Protein AF-A0A3D2RLP8-F1 (afdb_monomer_lite)

Secondary structure (DSSP, 8-state):
---HHHHHHHHHHHHHHHTS-HHHHHHHHHHHHHHHHHHHHHH---HHHHHHHHHHHHHHHHHHHHGGG--S--------------TT--HHHHHHHHHHHHHHHHHHHHHHH-HHHHHHHHHHH--

Structure (mmCIF, N/CA/C/O backbone):
data_AF-A0A3D2RLP8-F1
#
_entry.id   AF-A0A3D2RLP8-F1
#
loop_
_atom_site.group_PDB
_atom_site.id
_atom_site.type_symbol
_atom_site.label_atom_id
_atom_site.label_alt_id
_atom_site.label_comp_id
_atom_site.label_asym_id
_atom_site.label_entity_id
_atom_site.label_seq_id
_atom_site.pdbx_PDB_ins_code
_atom_site.Cartn_x
_atom_site.Cartn_y
_atom_site.Cartn_z
_atom_site.occupancy
_atom_site.B_iso_or_equiv
_atom_site.auth_seq_id
_atom_site.auth_comp_id
_atom_site.auth_asym_id
_atom_site.auth_atom_id
_atom_site.pdbx_PDB_model_num
ATOM 1 N N . MET A 1 1 ? -8.292 -19.293 0.521 1.00 40.12 1 MET A N 1
ATOM 2 C CA . MET A 1 1 ? -8.691 -18.770 -0.799 1.00 40.12 1 MET A CA 1
ATOM 3 C C . MET A 1 1 ? -8.899 -17.273 -0.658 1.00 40.12 1 MET A C 1
ATOM 5 O O . MET A 1 1 ? -9.742 -16.909 0.159 1.00 40.12 1 MET A O 1
ATOM 9 N N . PRO A 1 2 ? -8.119 -16.421 -1.346 1.00 51.84 2 PRO A N 1
ATOM 10 C CA . PRO A 1 2 ? -8.442 -15.000 -1.415 1.00 51.84 2 PRO A CA 1
ATOM 11 C C . PRO A 1 2 ? -9.852 -14.849 -1.994 1.00 51.84 2 PRO A C 1
ATOM 13 O O . PRO A 1 2 ? -10.251 -15.625 -2.869 1.00 51.84 2 PRO A O 1
ATOM 16 N N . ARG A 1 3 ? -10.639 -13.906 -1.475 1.00 67.62 3 ARG A N 1
ATOM 17 C CA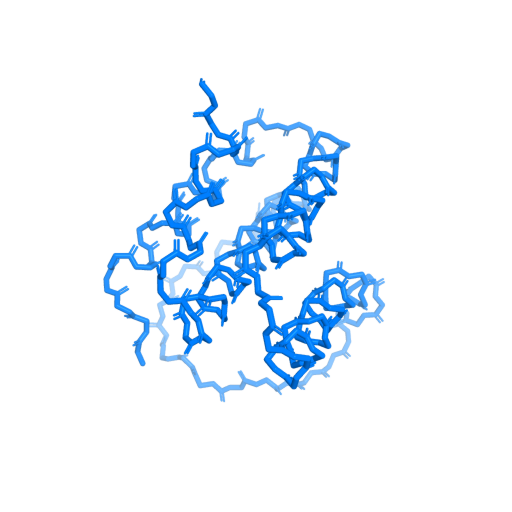 . ARG A 1 3 ? -11.955 -13.617 -2.064 1.00 67.62 3 ARG A CA 1
ATOM 18 C C . ARG A 1 3 ? -11.723 -13.083 -3.479 1.00 67.62 3 ARG A C 1
ATOM 20 O O . ARG A 1 3 ? -10.739 -12.389 -3.703 1.00 67.62 3 ARG A O 1
ATOM 27 N N . THR A 1 4 ? -12.614 -13.375 -4.426 1.00 69.25 4 THR A N 1
ATOM 28 C CA . THR A 1 4 ? -12.487 -12.935 -5.831 1.00 69.25 4 THR A CA 1
ATOM 29 C C . THR A 1 4 ? -12.178 -11.440 -5.955 1.00 69.25 4 THR A C 1
ATOM 31 O O . THR A 1 4 ? -11.361 -11.058 -6.783 1.00 69.25 4 THR A O 1
ATOM 34 N N . ASN A 1 5 ? -12.752 -10.622 -5.069 1.00 74.94 5 ASN A N 1
ATOM 35 C CA . ASN A 1 5 ? -12.500 -9.184 -5.008 1.00 74.94 5 ASN A CA 1
ATOM 36 C C . ASN A 1 5 ? -11.035 -8.862 -4.695 1.00 74.94 5 ASN A C 1
ATOM 38 O O . ASN A 1 5 ? -10.440 -8.077 -5.406 1.00 74.94 5 ASN A O 1
ATOM 42 N N . GLU A 1 6 ? -10.403 -9.557 -3.745 1.00 76.88 6 GLU A N 1
ATOM 43 C CA . GLU A 1 6 ? -9.002 -9.299 -3.377 1.00 76.88 6 GLU A CA 1
ATOM 44 C C . GLU A 1 6 ? -8.033 -9.622 -4.522 1.00 76.88 6 GLU A C 1
ATOM 46 O O . GLU A 1 6 ? -6.974 -9.014 -4.636 1.00 76.88 6 GLU A O 1
ATOM 51 N N . ARG A 1 7 ? -8.391 -10.590 -5.376 1.00 81.19 7 ARG A N 1
ATOM 52 C CA . ARG A 1 7 ? -7.605 -10.906 -6.574 1.00 81.19 7 ARG A CA 1
ATOM 53 C C . ARG A 1 7 ? -7.782 -9.838 -7.654 1.00 81.19 7 ARG A C 1
ATOM 55 O O . ARG A 1 7 ? -6.828 -9.542 -8.361 1.00 81.19 7 ARG A O 1
ATOM 62 N N . ILE A 1 8 ? -8.981 -9.270 -7.775 1.00 86.56 8 ILE A N 1
ATOM 63 C CA . ILE A 1 8 ? -9.248 -8.141 -8.674 1.00 86.56 8 ILE A CA 1
ATOM 64 C C . ILE A 1 8 ? -8.501 -6.897 -8.182 1.00 86.56 8 ILE A C 1
ATOM 66 O O . ILE A 1 8 ? -7.805 -6.277 -8.976 1.00 86.56 8 ILE A O 1
ATOM 70 N N . ASP A 1 9 ? -8.571 -6.589 -6.886 1.00 86.25 9 ASP A N 1
ATOM 71 C CA . ASP A 1 9 ? -7.887 -5.444 -6.275 1.00 86.25 9 ASP A CA 1
ATOM 72 C C . ASP A 1 9 ? -6.370 -5.523 -6.502 1.00 86.25 9 ASP A C 1
ATOM 74 O O . ASP A 1 9 ? -5.748 -4.538 -6.892 1.00 86.25 9 ASP A O 1
ATOM 78 N N . GLN A 1 10 ? -5.784 -6.718 -6.355 1.00 87.44 10 GLN A N 1
ATOM 79 C CA . GLN A 1 10 ? -4.368 -6.940 -6.649 1.00 87.44 10 GLN A CA 1
ATOM 80 C C . GLN A 1 10 ? -4.030 -6.685 -8.123 1.00 87.44 10 GLN A C 1
ATOM 82 O O . GLN A 1 10 ? -3.051 -6.001 -8.400 1.00 87.44 10 GLN A O 1
ATOM 87 N N . LEU A 1 11 ? -4.834 -7.194 -9.064 1.00 90.12 11 LEU A N 1
ATOM 88 C CA . LEU A 1 11 ? -4.606 -6.980 -10.499 1.00 90.12 11 LEU A CA 1
ATOM 89 C C . LEU A 1 11 ? -4.757 -5.506 -10.899 1.00 90.12 11 LEU A C 1
ATOM 91 O O . LEU A 1 11 ? -4.041 -5.029 -11.780 1.00 90.12 11 LEU A O 1
ATOM 95 N N . ILE A 1 12 ? -5.684 -4.782 -10.264 1.00 91.31 12 ILE A N 1
ATOM 96 C CA . ILE A 1 12 ? -5.869 -3.341 -10.471 1.00 91.31 12 ILE A CA 1
ATOM 97 C C . ILE A 1 12 ? -4.636 -2.580 -9.978 1.00 91.31 12 ILE A C 1
ATOM 99 O O . ILE A 1 12 ? -4.090 -1.764 -10.721 1.00 91.31 12 ILE A O 1
ATOM 103 N N . GLU A 1 13 ? -4.182 -2.860 -8.754 1.00 92.38 13 GLU A N 1
ATOM 104 C CA . GLU A 1 13 ? -2.996 -2.223 -8.174 1.00 92.38 13 GLU A CA 1
ATOM 105 C C . GLU A 1 13 ? -1.742 -2.543 -9.003 1.00 92.38 13 GLU A C 1
ATOM 107 O O . GLU A 1 13 ? -0.973 -1.643 -9.323 1.00 92.38 13 GLU A O 1
ATOM 112 N N . GLU A 1 14 ? -1.563 -3.791 -9.435 1.00 91.81 14 GLU A N 1
ATOM 113 C CA . GLU A 1 14 ? -0.460 -4.194 -10.312 1.00 91.81 14 GLU A CA 1
ATOM 114 C C . GLU A 1 14 ? -0.493 -3.439 -11.646 1.00 91.81 14 GLU A C 1
ATOM 116 O O . GLU A 1 14 ? 0.503 -2.837 -12.043 1.00 91.81 14 GLU A O 1
ATOM 121 N N . SER A 1 15 ? -1.656 -3.378 -12.302 1.00 92.19 15 SER A N 1
ATOM 122 C CA . SER A 1 15 ? -1.826 -2.644 -13.564 1.00 92.19 15 SER A CA 1
ATOM 123 C C . SER A 1 15 ? -1.498 -1.154 -13.418 1.00 92.19 15 SER A C 1
ATOM 125 O O . SER A 1 15 ? -0.913 -0.555 -14.322 1.00 92.19 15 SER A O 1
ATOM 127 N N . TYR A 1 16 ? -1.849 -0.553 -12.277 1.00 93.88 16 TYR A N 1
ATOM 128 C CA . TYR A 1 16 ? -1.464 0.816 -11.943 1.00 93.88 16 TYR A CA 1
ATOM 129 C C . TYR A 1 16 ? 0.059 0.945 -11.801 1.00 93.88 16 TYR A C 1
ATOM 131 O O . TYR A 1 16 ? 0.662 1.794 -12.456 1.00 93.88 16 TYR A O 1
ATOM 139 N N . LEU A 1 17 ? 0.701 0.077 -11.020 1.00 92.31 17 LEU A N 1
ATOM 140 C CA . LEU A 1 17 ? 2.149 0.115 -10.789 1.00 92.31 17 LEU A CA 1
ATOM 141 C C . LEU A 1 17 ? 2.964 -0.110 -12.067 1.00 92.31 17 LEU A C 1
ATOM 143 O O . LEU A 1 17 ? 3.998 0.525 -12.261 1.00 92.31 17 LEU A O 1
ATOM 147 N N . LEU A 1 18 ? 2.477 -0.945 -12.985 1.00 93.44 18 LEU A N 1
ATOM 148 C CA . LEU A 1 18 ? 3.113 -1.166 -14.287 1.00 93.44 18 LEU A CA 1
ATOM 149 C C . LEU A 1 18 ? 3.173 0.101 -15.154 1.00 93.44 18 LEU A C 1
ATOM 151 O O . LEU A 1 18 ? 4.044 0.206 -16.025 1.00 93.44 18 LEU A O 1
ATOM 155 N N . SER A 1 19 ? 2.308 1.086 -14.895 1.00 93.69 19 SER A N 1
ATOM 156 C CA . SER A 1 19 ? 2.331 2.384 -15.581 1.00 93.69 19 SER A CA 1
ATOM 157 C C . SER A 1 19 ? 3.408 3.353 -15.065 1.00 93.69 19 SER A C 1
ATOM 159 O O . SER A 1 19 ? 3.706 4.330 -15.748 1.00 93.69 19 SER A O 1
ATOM 161 N N . LEU A 1 20 ? 4.024 3.060 -13.914 1.00 92.31 20 LEU A N 1
ATOM 162 C CA . LEU A 1 20 ? 5.009 3.905 -13.221 1.00 92.31 20 LEU A CA 1
ATOM 163 C C . LEU A 1 20 ? 6.459 3.474 -13.501 1.00 92.31 20 LEU A C 1
ATOM 165 O O . LEU A 1 20 ? 6.682 2.358 -13.956 1.00 92.31 20 LEU A O 1
ATOM 169 N N . THR A 1 21 ? 7.472 4.298 -13.227 1.00 89.88 21 THR A N 1
ATOM 170 C CA . THR A 1 21 ? 8.882 3.846 -13.163 1.00 89.88 21 THR A CA 1
ATOM 171 C C . THR A 1 21 ? 9.175 3.103 -11.856 1.00 89.88 21 THR A C 1
ATOM 173 O O . THR A 1 21 ? 8.401 3.173 -10.908 1.00 89.88 21 THR A O 1
ATOM 176 N N . GLU A 1 22 ? 10.304 2.395 -11.751 1.00 84.94 22 GLU A N 1
ATOM 177 C CA . GLU A 1 22 ? 10.667 1.729 -10.490 1.00 84.94 22 GLU A CA 1
ATOM 178 C C . GLU A 1 22 ? 10.834 2.710 -9.321 1.00 84.94 22 GLU A C 1
ATOM 180 O O . GLU A 1 22 ? 10.442 2.408 -8.196 1.00 84.94 22 GLU A O 1
ATOM 185 N N . GLU A 1 23 ? 11.406 3.891 -9.563 1.00 85.25 23 GLU A N 1
ATOM 186 C CA . GLU A 1 23 ? 11.526 4.947 -8.553 1.00 85.25 23 GLU A CA 1
ATOM 187 C C . GLU A 1 23 ? 10.152 5.433 -8.093 1.00 85.25 23 GLU A C 1
ATOM 189 O O . GLU A 1 23 ? 9.939 5.643 -6.899 1.00 85.25 23 GLU A O 1
ATOM 194 N N . GLU A 1 24 ? 9.215 5.575 -9.028 1.00 89.44 24 GLU A N 1
ATOM 195 C CA . GLU A 1 24 ? 7.835 5.946 -8.730 1.00 89.44 24 GLU A CA 1
ATOM 196 C C . GLU A 1 24 ? 7.110 4.842 -7.954 1.00 89.44 24 GLU A C 1
ATOM 198 O O . GLU A 1 24 ? 6.429 5.157 -6.984 1.00 89.44 24 GLU A O 1
ATOM 203 N N . ILE A 1 25 ? 7.317 3.562 -8.291 1.00 86.94 25 ILE A N 1
ATOM 204 C CA . ILE A 1 25 ? 6.782 2.418 -7.532 1.00 86.94 25 ILE A CA 1
ATOM 205 C C . ILE A 1 25 ? 7.323 2.423 -6.093 1.00 86.94 25 ILE A C 1
ATOM 207 O O . ILE A 1 25 ? 6.559 2.215 -5.150 1.00 86.94 25 ILE A O 1
ATOM 211 N N . ARG A 1 26 ? 8.625 2.687 -5.895 1.00 85.31 26 ARG A N 1
ATOM 212 C CA . ARG A 1 26 ? 9.229 2.802 -4.552 1.00 85.31 26 ARG A CA 1
ATOM 213 C C . ARG A 1 26 ? 8.602 3.952 -3.762 1.00 85.31 26 ARG A C 1
ATOM 215 O O . ARG A 1 26 ? 8.146 3.743 -2.642 1.00 85.31 26 ARG A O 1
ATOM 222 N N . ALA A 1 27 ? 8.518 5.139 -4.365 1.00 86.44 27 ALA A N 1
ATOM 223 C CA . ALA A 1 27 ? 7.928 6.314 -3.726 1.00 86.44 27 ALA A CA 1
ATOM 224 C C . ALA A 1 27 ? 6.434 6.129 -3.412 1.00 86.44 27 ALA A C 1
ATOM 226 O O . ALA A 1 27 ? 5.933 6.639 -2.411 1.00 86.44 27 ALA A O 1
ATOM 227 N N . ASP A 1 28 ? 5.710 5.417 -4.270 1.00 89.94 28 ASP A N 1
ATOM 228 C CA . ASP A 1 28 ? 4.301 5.094 -4.083 1.00 89.94 28 ASP A CA 1
ATOM 229 C C . ASP A 1 28 ? 4.087 4.045 -2.978 1.00 89.94 28 ASP A C 1
ATOM 231 O O . ASP A 1 28 ? 3.170 4.187 -2.166 1.00 89.94 28 ASP A O 1
ATOM 235 N N . LEU A 1 29 ? 4.971 3.047 -2.859 1.00 86.69 29 LEU A N 1
ATOM 236 C CA . LEU A 1 29 ? 4.985 2.144 -1.707 1.00 86.69 29 LEU A CA 1
ATOM 237 C C . LEU A 1 29 ? 5.263 2.905 -0.404 1.00 86.69 29 LEU A C 1
ATOM 239 O O . LEU A 1 29 ? 4.517 2.732 0.558 1.00 86.69 29 LEU A O 1
ATOM 243 N N . ASP A 1 30 ? 6.279 3.769 -0.367 1.00 84.88 30 ASP A N 1
ATOM 244 C CA . ASP A 1 30 ? 6.594 4.564 0.826 1.00 84.88 30 ASP A CA 1
ATOM 245 C C . ASP A 1 30 ? 5.393 5.419 1.253 1.00 84.88 30 ASP A C 1
ATOM 247 O O . ASP A 1 30 ? 4.960 5.365 2.407 1.00 84.88 30 ASP A O 1
ATOM 251 N N . ARG A 1 31 ? 4.776 6.125 0.297 1.00 89.00 31 ARG A N 1
ATOM 252 C CA . ARG A 1 31 ? 3.584 6.950 0.533 1.00 89.00 31 ARG A CA 1
ATOM 253 C C . ARG A 1 31 ? 2.398 6.125 1.025 1.00 89.00 31 ARG A C 1
ATOM 255 O O . ARG A 1 31 ? 1.709 6.539 1.953 1.00 89.00 31 ARG A O 1
ATOM 262 N N . PHE A 1 32 ? 2.152 4.958 0.428 1.00 89.44 32 PHE A N 1
ATOM 263 C CA . PHE A 1 32 ? 1.093 4.051 0.872 1.00 89.44 32 PHE A CA 1
ATOM 264 C C . PHE A 1 32 ? 1.262 3.673 2.342 1.00 89.44 32 PHE A C 1
ATOM 266 O O . PHE A 1 32 ? 0.306 3.688 3.121 1.00 89.44 32 PHE A O 1
ATOM 273 N N . VAL A 1 33 ? 2.486 3.337 2.725 1.00 84.88 33 VAL A N 1
ATOM 274 C CA . VAL A 1 33 ? 2.777 2.898 4.078 1.00 84.88 33 VAL A CA 1
ATOM 275 C C . VAL A 1 33 ? 2.683 4.061 5.073 1.00 84.88 33 VAL A C 1
ATOM 277 O O . VAL A 1 33 ? 2.149 3.872 6.164 1.00 84.88 33 VAL A O 1
ATOM 280 N N . GLU A 1 34 ? 3.123 5.265 4.700 1.00 86.75 34 GLU A N 1
ATOM 281 C CA . GLU A 1 34 ? 2.913 6.479 5.500 1.00 86.75 34 GLU A CA 1
ATOM 282 C C . GLU A 1 34 ? 1.425 6.758 5.743 1.00 86.75 34 GLU A C 1
ATOM 284 O O . GLU A 1 34 ? 1.033 7.057 6.873 1.00 86.75 34 GLU A O 1
ATOM 289 N N . VAL A 1 35 ? 0.582 6.607 4.715 1.00 89.19 35 VAL A N 1
ATOM 290 C CA . VAL A 1 35 ? -0.877 6.745 4.849 1.00 89.19 35 VAL A CA 1
ATOM 291 C C . VAL A 1 35 ? -1.436 5.694 5.807 1.00 89.19 35 VAL A C 1
ATOM 293 O O . VAL A 1 35 ? -2.214 6.037 6.698 1.00 89.19 35 VAL A O 1
ATOM 296 N N . CYS A 1 36 ? -1.011 4.432 5.685 1.00 86.88 36 CYS A N 1
ATOM 297 C CA . CYS A 1 36 ? -1.427 3.373 6.605 1.00 86.88 36 CYS A CA 1
ATOM 298 C C . CYS A 1 36 ? -1.058 3.712 8.055 1.00 86.88 36 CYS A C 1
ATOM 300 O O . CYS A 1 36 ? -1.910 3.635 8.940 1.00 86.88 36 CYS A O 1
ATOM 302 N N . ASP A 1 37 ? 0.191 4.117 8.300 1.00 85.00 37 ASP A N 1
ATOM 303 C CA . ASP A 1 37 ? 0.663 4.475 9.638 1.00 85.00 37 ASP A CA 1
ATOM 304 C C . ASP A 1 37 ? -0.101 5.672 10.211 1.00 85.00 37 ASP A C 1
ATOM 306 O O . ASP A 1 37 ? -0.514 5.627 11.372 1.00 85.00 37 ASP A O 1
ATOM 310 N N . LYS A 1 38 ? -0.342 6.712 9.403 1.00 87.19 38 LYS A N 1
ATOM 311 C CA . LYS A 1 38 ? -1.126 7.886 9.804 1.00 87.19 38 LYS A CA 1
ATOM 312 C C . LYS A 1 38 ? -2.546 7.487 10.210 1.00 87.19 38 LYS A C 1
ATOM 314 O O . LYS A 1 38 ? -2.967 7.786 11.326 1.00 87.19 38 LYS A O 1
ATOM 319 N N . VAL A 1 39 ? -3.263 6.761 9.348 1.00 87.25 39 VAL A N 1
ATOM 320 C CA . VAL A 1 39 ? -4.652 6.353 9.616 1.00 87.25 39 VAL A CA 1
ATOM 321 C C . VAL A 1 39 ? -4.735 5.468 10.859 1.00 87.25 39 VAL A C 1
ATOM 323 O O . VAL A 1 39 ? -5.635 5.651 11.681 1.00 87.25 39 VAL A O 1
ATOM 326 N N . ILE A 1 40 ? -3.785 4.548 11.047 1.00 85.31 40 ILE A N 1
ATOM 327 C CA . ILE A 1 40 ? -3.727 3.695 12.239 1.00 85.31 40 ILE A CA 1
ATOM 328 C C . ILE A 1 40 ? -3.492 4.532 13.498 1.00 85.31 40 ILE A C 1
ATOM 330 O O . ILE A 1 40 ? -4.218 4.356 14.474 1.00 85.31 40 ILE A O 1
ATOM 334 N N . GLN A 1 41 ? -2.524 5.451 13.492 1.00 84.31 41 GLN A N 1
ATOM 335 C CA . GLN A 1 41 ? -2.229 6.297 14.654 1.00 84.31 41 GLN A CA 1
ATOM 336 C C . GLN A 1 41 ? -3.400 7.209 15.034 1.00 84.31 41 GLN A C 1
ATOM 338 O O . GLN A 1 41 ? -3.643 7.428 16.219 1.00 84.31 41 GLN A O 1
ATOM 343 N N . GLU A 1 42 ? -4.132 7.727 14.049 1.00 86.38 42 GLU A N 1
ATOM 344 C CA . GLU A 1 42 ? -5.256 8.639 14.277 1.00 86.38 42 GLU A CA 1
ATOM 345 C C . GLU A 1 42 ? -6.527 7.919 14.758 1.00 86.38 42 GLU A C 1
ATOM 347 O O . GLU A 1 42 ? -7.334 8.514 15.473 1.00 86.38 42 GLU A O 1
ATOM 352 N N . ASN A 1 43 ? -6.718 6.645 14.393 1.00 83.50 43 ASN A N 1
ATOM 353 C CA . ASN A 1 43 ? -7.995 5.947 14.590 1.00 83.50 43 ASN A CA 1
ATOM 354 C C . ASN A 1 43 ? -7.924 4.732 15.532 1.00 83.50 43 ASN A C 1
ATOM 356 O O . ASN A 1 43 ? -8.967 4.240 15.974 1.00 83.50 43 ASN A O 1
ATOM 360 N N . VAL A 1 44 ? -6.732 4.238 15.881 1.00 81.56 44 VAL A N 1
ATOM 361 C CA . VAL A 1 44 ? -6.558 3.094 16.791 1.00 81.56 44 VAL A CA 1
ATOM 362 C C . VAL A 1 44 ? -6.154 3.570 18.184 1.00 81.56 44 VAL A C 1
ATOM 364 O O . VAL A 1 44 ? -4.992 3.839 18.469 1.00 81.56 44 VAL A O 1
ATOM 367 N N . ASN A 1 45 ? -7.130 3.604 19.094 1.00 78.38 45 ASN A N 1
ATOM 368 C CA . ASN A 1 45 ? -6.914 3.979 20.498 1.00 78.38 45 ASN A CA 1
ATOM 369 C C . ASN A 1 45 ? -6.485 2.796 21.392 1.00 78.38 45 ASN A C 1
ATOM 371 O O . ASN A 1 45 ? -6.026 2.996 22.519 1.00 78.38 45 ASN A O 1
ATOM 375 N N . ASP A 1 46 ? -6.638 1.555 20.916 1.00 82.69 46 ASP A N 1
ATOM 376 C CA . ASP A 1 46 ? -6.203 0.358 21.639 1.00 82.69 46 ASP A CA 1
ATOM 377 C C . ASP A 1 46 ? -4.704 0.115 21.414 1.00 82.69 46 ASP A C 1
ATOM 379 O O . ASP A 1 46 ? -4.250 -0.239 20.325 1.00 82.69 46 ASP A O 1
ATOM 383 N N . ARG A 1 47 ? -3.923 0.255 22.489 1.00 78.50 47 ARG A N 1
ATOM 384 C CA . ARG A 1 47 ? -2.466 0.077 22.475 1.00 78.50 47 ARG A CA 1
ATOM 385 C C . ARG A 1 47 ? -2.028 -1.315 22.002 1.00 78.50 47 ARG A C 1
ATOM 387 O O . ARG A 1 47 ? -0.974 -1.429 21.378 1.00 78.50 47 ARG A O 1
ATOM 394 N N . LYS A 1 48 ? -2.789 -2.369 22.306 1.00 78.19 48 LYS A N 1
ATOM 395 C CA . LYS A 1 48 ? -2.476 -3.745 21.895 1.00 78.19 48 LYS A CA 1
ATOM 396 C C . LYS A 1 48 ? -2.726 -3.923 20.399 1.00 78.19 48 LYS A C 1
ATOM 398 O O . LYS A 1 48 ? -1.874 -4.472 19.707 1.00 78.19 48 LYS A O 1
ATOM 403 N N . GLN A 1 49 ? -3.852 -3.408 19.909 1.00 75.31 49 GLN A N 1
ATOM 404 C CA . GLN A 1 49 ? -4.201 -3.446 18.487 1.00 75.31 49 GLN A CA 1
ATOM 405 C C . GLN A 1 49 ? -3.211 -2.618 17.652 1.00 75.31 49 GLN A C 1
ATOM 407 O O . GLN A 1 49 ? -2.762 -3.070 16.601 1.00 75.31 49 GLN A O 1
ATOM 412 N N . MET A 1 50 ? -2.784 -1.460 18.167 1.00 79.19 50 MET A N 1
ATOM 413 C CA . MET A 1 50 ? -1.760 -0.623 17.543 1.00 79.19 50 MET A CA 1
ATOM 414 C C . MET A 1 50 ? -0.410 -1.346 17.453 1.00 79.19 50 MET A C 1
ATOM 416 O O . MET A 1 50 ? 0.179 -1.398 16.380 1.00 79.19 50 MET A O 1
ATOM 420 N N . GLN A 1 51 ? 0.066 -1.970 18.538 1.00 76.50 51 GLN A N 1
ATOM 421 C CA . GLN A 1 51 ? 1.319 -2.738 18.508 1.00 76.50 51 GLN A CA 1
ATOM 422 C C . GLN A 1 51 ? 1.275 -3.913 17.523 1.00 76.50 51 GLN A C 1
ATOM 424 O O . GLN A 1 51 ? 2.266 -4.175 16.840 1.00 76.50 51 GLN A O 1
ATOM 429 N N . GLU A 1 52 ? 0.144 -4.614 17.441 1.00 76.12 52 GLU A N 1
ATOM 430 C CA . GLU A 1 52 ? -0.041 -5.717 16.499 1.00 76.12 52 GLU A CA 1
ATOM 431 C C . GLU A 1 52 ? -0.007 -5.225 15.044 1.00 76.12 52 GLU A C 1
ATOM 433 O O . GLU A 1 52 ? 0.707 -5.796 14.219 1.00 76.12 52 GLU A O 1
ATOM 438 N N . LEU A 1 53 ? -0.706 -4.128 14.743 1.00 75.31 53 LEU A N 1
ATOM 439 C CA . LEU A 1 53 ? -0.714 -3.504 13.420 1.00 75.31 53 LEU A CA 1
ATOM 440 C C . LEU A 1 53 ? 0.669 -2.985 13.018 1.00 75.31 53 LEU A C 1
ATOM 442 O O . LEU A 1 53 ? 1.152 -3.323 11.940 1.00 75.31 53 LEU A O 1
ATOM 446 N N . THR A 1 54 ? 1.356 -2.254 13.900 1.00 76.00 54 THR A N 1
ATOM 447 C CA . THR A 1 54 ? 2.717 -1.762 13.641 1.00 76.00 54 THR A CA 1
ATOM 448 C C . THR A 1 54 ? 3.697 -2.914 13.408 1.00 76.00 54 THR A C 1
ATOM 450 O O . THR A 1 54 ? 4.534 -2.842 12.511 1.00 76.00 54 THR A O 1
ATOM 453 N N . GLN A 1 55 ? 3.591 -4.012 14.167 1.00 76.19 55 GLN A N 1
ATOM 454 C CA . GLN A 1 55 ? 4.445 -5.183 13.959 1.00 76.19 55 GLN A CA 1
ATOM 455 C C . GLN A 1 55 ? 4.167 -5.863 12.613 1.00 76.19 55 GLN A C 1
ATOM 457 O O . GLN A 1 55 ? 5.110 -6.261 11.924 1.00 76.19 55 GLN A O 1
ATOM 462 N N . LYS A 1 56 ? 2.895 -6.018 12.232 1.00 72.00 56 LYS A N 1
ATOM 463 C CA . LYS A 1 56 ? 2.532 -6.633 10.949 1.00 72.00 56 LYS A CA 1
ATOM 464 C C . LYS A 1 56 ? 2.936 -5.752 9.763 1.00 72.00 56 LYS A C 1
ATOM 466 O O . LYS A 1 56 ? 3.468 -6.282 8.791 1.00 72.00 56 LYS A O 1
ATOM 471 N N . LEU A 1 57 ? 2.801 -4.430 9.879 1.00 73.88 57 LEU A N 1
ATOM 472 C CA . LEU A 1 57 ? 3.303 -3.468 8.893 1.00 73.88 57 LEU A CA 1
ATOM 473 C C . LEU A 1 57 ? 4.825 -3.525 8.757 1.00 73.88 57 LEU A C 1
ATOM 475 O O . LEU A 1 57 ? 5.335 -3.616 7.645 1.00 73.88 57 LEU A O 1
ATOM 479 N N . ALA A 1 58 ? 5.560 -3.555 9.871 1.00 73.94 58 ALA A N 1
ATOM 480 C CA . ALA A 1 58 ? 7.015 -3.691 9.845 1.00 73.94 58 ALA A CA 1
ATOM 481 C C . ALA A 1 58 ? 7.464 -4.997 9.163 1.00 73.94 58 ALA A C 1
ATOM 483 O O . ALA A 1 58 ? 8.437 -4.996 8.412 1.00 73.94 58 ALA A O 1
ATOM 484 N N . ARG A 1 59 ? 6.737 -6.105 9.373 1.00 68.88 59 ARG A N 1
ATOM 485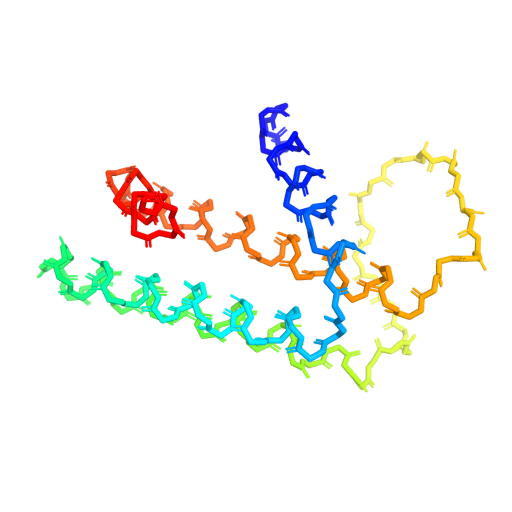 C CA . ARG A 1 59 ? 6.992 -7.373 8.669 1.00 68.88 59 ARG A CA 1
ATOM 486 C C . ARG A 1 59 ? 6.700 -7.274 7.174 1.00 68.88 59 ARG A C 1
ATOM 488 O O . ARG A 1 59 ? 7.506 -7.758 6.390 1.00 68.88 59 ARG A O 1
ATOM 495 N N . ALA A 1 60 ? 5.595 -6.645 6.778 1.00 65.06 60 ALA A N 1
ATOM 496 C CA . ALA A 1 60 ? 5.274 -6.447 5.367 1.00 65.06 60 ALA A CA 1
ATOM 497 C C . ALA A 1 60 ? 6.327 -5.572 4.660 1.00 65.06 60 ALA A C 1
ATOM 499 O O . ALA A 1 60 ? 6.802 -5.958 3.595 1.00 65.06 60 ALA A O 1
ATOM 500 N N . ARG A 1 61 ? 6.783 -4.480 5.297 1.00 65.31 61 ARG A N 1
ATOM 501 C CA . ARG A 1 61 ? 7.916 -3.658 4.821 1.00 65.31 61 ARG A CA 1
ATOM 502 C C . ARG A 1 61 ? 9.220 -4.460 4.711 1.00 65.31 61 ARG A C 1
ATOM 504 O O . ARG A 1 61 ? 9.995 -4.268 3.784 1.00 65.31 61 ARG A O 1
ATOM 511 N N . ALA A 1 62 ? 9.495 -5.349 5.667 1.00 62.56 62 ALA A N 1
ATOM 512 C CA . ALA A 1 62 ? 10.696 -6.181 5.631 1.00 62.56 62 ALA A CA 1
ATOM 513 C C . ALA A 1 62 ? 10.647 -7.191 4.472 1.00 62.56 62 ALA A C 1
ATOM 515 O O . ALA A 1 62 ? 11.647 -7.385 3.794 1.00 62.56 62 ALA A O 1
ATOM 516 N N . LEU A 1 63 ? 9.483 -7.785 4.192 1.00 57.03 63 LEU A N 1
ATOM 517 C CA . LEU A 1 63 ? 9.316 -8.718 3.074 1.00 57.03 63 LEU A CA 1
ATOM 518 C C . LEU A 1 63 ? 9.516 -8.050 1.704 1.00 57.03 63 LEU A C 1
ATOM 520 O O . LEU A 1 63 ? 10.062 -8.691 0.816 1.00 57.03 63 LEU A O 1
ATOM 524 N N . SER A 1 64 ? 9.158 -6.771 1.536 1.00 54.69 64 SER A N 1
ATOM 525 C CA . SER A 1 64 ? 9.455 -6.037 0.294 1.00 54.69 64 SER A CA 1
ATOM 526 C C . SER A 1 64 ? 10.939 -5.683 0.123 1.00 54.69 64 SER A C 1
ATOM 528 O O . SER A 1 64 ? 11.356 -5.406 -0.993 1.00 54.69 64 SER A O 1
ATOM 530 N N . LEU A 1 65 ? 11.727 -5.674 1.208 1.00 53.22 65 LEU A N 1
ATOM 531 C CA . LEU A 1 65 ? 13.152 -5.303 1.205 1.00 53.22 65 LEU A CA 1
ATOM 532 C C . LEU A 1 65 ? 14.113 -6.506 1.224 1.00 53.22 65 LEU A C 1
ATOM 534 O O . LEU A 1 65 ? 15.273 -6.359 0.859 1.00 53.22 65 LEU A O 1
ATOM 538 N N . ILE A 1 66 ? 13.673 -7.680 1.689 1.00 49.97 66 ILE A N 1
ATOM 539 C CA . ILE A 1 66 ? 14.547 -8.848 1.917 1.00 49.97 66 ILE A CA 1
ATOM 540 C C . ILE A 1 66 ? 14.702 -9.734 0.669 1.00 49.97 66 ILE A C 1
ATOM 542 O O . ILE A 1 66 ? 15.692 -10.453 0.552 1.00 49.97 66 ILE A O 1
ATOM 546 N N . GLU A 1 67 ? 13.789 -9.675 -0.299 1.00 47.41 67 GLU A N 1
ATOM 547 C CA . GLU A 1 67 ? 13.893 -10.521 -1.500 1.00 47.41 67 GLU A CA 1
ATOM 548 C C . GLU A 1 67 ? 14.933 -10.054 -2.533 1.00 47.41 67 GLU A C 1
ATOM 550 O O . GLU A 1 67 ? 15.168 -10.774 -3.497 1.00 47.41 67 GLU A O 1
ATOM 555 N N . ASP A 1 68 ? 15.640 -8.944 -2.295 1.00 44.75 68 ASP A N 1
ATOM 556 C CA . ASP A 1 68 ? 16.833 -8.553 -3.073 1.00 44.75 68 ASP A CA 1
ATOM 557 C C . ASP A 1 68 ? 18.050 -9.483 -2.830 1.00 44.75 68 ASP A C 1
ATOM 559 O O . ASP A 1 68 ? 19.116 -9.273 -3.407 1.00 44.75 68 ASP A O 1
ATOM 563 N N . GLN A 1 69 ? 17.937 -10.507 -1.963 1.00 38.78 69 GLN A N 1
ATOM 564 C CA . GLN A 1 69 ? 19.050 -11.416 -1.628 1.00 38.78 69 GLN A CA 1
ATOM 565 C C . GLN A 1 69 ? 18.766 -12.922 -1.730 1.00 38.78 69 GLN A C 1
ATOM 567 O O . GLN A 1 69 ? 19.686 -13.703 -1.505 1.00 38.78 69 GLN A O 1
ATOM 572 N N . HIS A 1 70 ? 17.556 -13.364 -2.081 1.00 35.62 70 HIS A N 1
ATOM 573 C CA . HIS A 1 70 ? 17.253 -14.801 -2.148 1.00 35.62 70 HIS A CA 1
ATOM 574 C C . HIS A 1 70 ? 16.336 -15.152 -3.326 1.00 35.62 70 HIS A C 1
ATOM 576 O O . HIS A 1 70 ? 15.187 -15.543 -3.144 1.00 35.62 70 HIS A O 1
ATOM 582 N N . GLU A 1 71 ? 16.876 -15.070 -4.544 1.00 38.00 71 GLU A N 1
ATOM 583 C CA . GLU A 1 71 ? 16.439 -15.961 -5.633 1.00 38.00 71 GLU A CA 1
ATOM 584 C C . GLU A 1 71 ? 16.994 -17.390 -5.476 1.00 38.00 71 GLU A C 1
ATOM 586 O O . GLU A 1 71 ? 16.576 -18.297 -6.190 1.00 38.00 71 GLU A O 1
ATOM 591 N N . ASP A 1 72 ? 17.861 -17.642 -4.492 1.00 40.66 72 ASP A N 1
ATOM 592 C CA . ASP A 1 72 ? 18.346 -18.988 -4.211 1.00 40.66 72 ASP A CA 1
ATOM 593 C C . ASP A 1 72 ? 17.519 -19.683 -3.118 1.00 40.66 72 ASP A C 1
ATOM 595 O O . ASP A 1 72 ? 17.653 -19.432 -1.919 1.00 40.66 72 ASP A O 1
ATOM 599 N N . GLU A 1 73 ? 16.717 -20.627 -3.609 1.00 41.00 73 GLU A N 1
ATOM 600 C CA . GLU A 1 73 ? 16.274 -21.862 -2.962 1.00 41.00 73 GLU A CA 1
ATOM 601 C C . GLU A 1 73 ? 15.090 -21.822 -1.969 1.00 41.00 73 GLU A C 1
ATOM 603 O O . GLU A 1 73 ? 15.207 -21.535 -0.782 1.00 41.00 73 GLU A O 1
ATOM 608 N N . LYS A 1 74 ? 14.000 -22.432 -2.465 1.00 38.19 74 LYS A N 1
ATOM 609 C CA . LYS A 1 74 ? 13.155 -23.435 -1.788 1.00 38.19 74 LYS A CA 1
ATOM 610 C C . LYS A 1 74 ? 11.950 -22.978 -0.948 1.00 38.19 74 LYS A C 1
ATOM 612 O O . LYS A 1 74 ? 12.043 -22.624 0.219 1.00 38.19 74 LYS A O 1
ATOM 617 N N . HIS A 1 75 ? 10.796 -23.311 -1.536 1.00 35.16 75 HIS A N 1
ATOM 618 C CA . HIS A 1 75 ? 9.549 -23.763 -0.912 1.00 35.16 75 HIS A CA 1
ATOM 619 C C . HIS A 1 75 ? 8.731 -22.742 -0.111 1.00 35.16 75 HIS A C 1
ATOM 621 O O . HIS A 1 75 ? 8.882 -22.603 1.097 1.00 35.16 75 HIS A O 1
ATOM 627 N N . LEU A 1 76 ? 7.660 -22.263 -0.747 1.00 34.03 76 LEU A N 1
ATOM 628 C CA . LEU A 1 76 ? 6.320 -22.520 -0.216 1.00 34.03 76 LEU A CA 1
ATOM 629 C C . LEU A 1 76 ? 5.407 -22.971 -1.372 1.00 34.03 76 LEU A C 1
ATOM 631 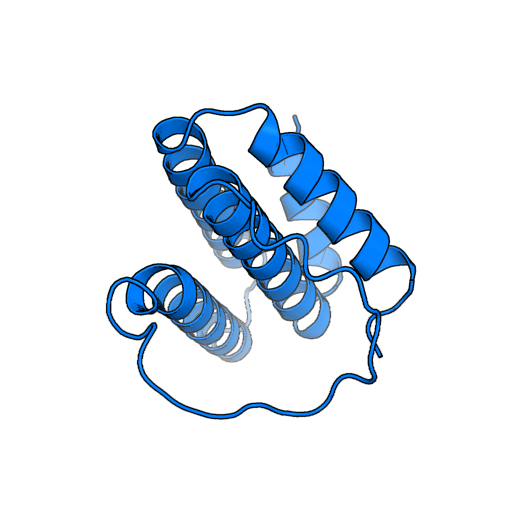O O . LEU A 1 76 ? 4.703 -22.183 -1.997 1.00 34.03 76 LEU A O 1
ATOM 635 N N . GLU A 1 77 ? 5.455 -24.270 -1.671 1.00 45.69 77 GLU A N 1
ATOM 636 C CA . GLU A 1 77 ? 4.400 -24.953 -2.420 1.00 45.69 77 GLU A CA 1
ATOM 637 C C . GLU A 1 77 ? 3.097 -24.855 -1.614 1.00 45.69 77 GLU A C 1
ATOM 639 O O . GLU A 1 77 ? 3.054 -25.276 -0.460 1.00 45.69 77 GLU A O 1
ATOM 644 N N . ILE A 1 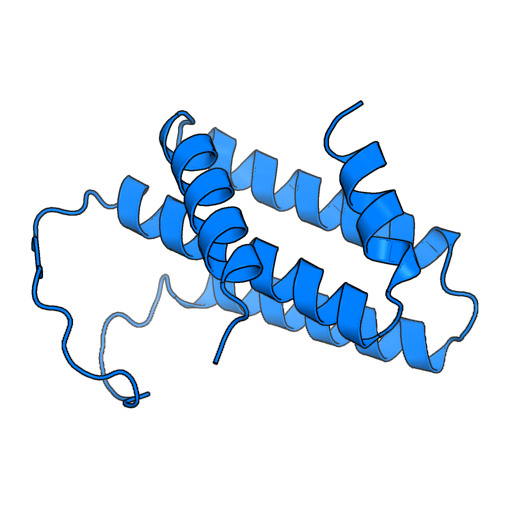78 ? 2.068 -24.242 -2.200 1.00 41.06 78 ILE A N 1
ATOM 645 C CA . ILE A 1 78 ? 0.721 -24.792 -2.445 1.00 41.06 78 ILE A CA 1
ATOM 646 C C . ILE A 1 78 ? 0.007 -23.738 -3.308 1.00 41.06 78 ILE A C 1
ATOM 648 O O . ILE A 1 78 ? -0.608 -22.798 -2.803 1.00 41.06 78 ILE A O 1
ATOM 652 N N . ALA A 1 79 ? 0.100 -23.893 -4.624 1.00 38.69 79 ALA A N 1
ATOM 653 C CA . ALA A 1 79 ? -0.888 -23.394 -5.572 1.00 38.69 79 ALA A CA 1
ATOM 654 C C . ALA A 1 79 ? -0.825 -24.283 -6.820 1.00 38.69 79 ALA A C 1
ATOM 656 O O . ALA A 1 79 ? 0.236 -24.468 -7.405 1.00 38.69 79 ALA A O 1
ATOM 657 N N . GLU A 1 80 ? -1.960 -24.892 -7.150 1.00 36.12 80 GLU A N 1
ATOM 658 C CA . GLU A 1 80 ? -2.176 -25.720 -8.337 1.00 36.12 80 GLU A CA 1
ATOM 659 C C . GLU A 1 80 ? -1.870 -24.969 -9.649 1.00 36.12 80 GLU A C 1
ATOM 661 O O . GLU A 1 80 ? -1.930 -23.735 -9.682 1.00 36.12 80 GLU A O 1
ATOM 666 N N . PRO A 1 81 ? -1.548 -25.705 -10.730 1.00 42.88 81 PRO A N 1
ATOM 667 C CA . PRO A 1 81 ? -0.853 -25.167 -11.887 1.00 42.88 81 PRO A CA 1
ATOM 668 C C . PRO A 1 81 ? -1.809 -24.368 -12.768 1.00 42.88 81 PRO A C 1
ATOM 670 O O . PRO A 1 81 ? -2.673 -24.921 -13.447 1.00 42.88 81 PRO A O 1
ATOM 673 N N . PHE A 1 82 ? -1.627 -23.053 -12.788 1.00 37.72 82 PHE A N 1
ATOM 674 C CA . PHE A 1 82 ? -1.940 -22.278 -13.977 1.00 37.72 82 PHE A CA 1
ATOM 675 C C . PHE A 1 82 ? -0.630 -22.042 -14.714 1.00 37.72 82 PHE A C 1
ATOM 677 O O . PHE A 1 82 ? 0.156 -21.169 -14.361 1.00 37.72 82 PHE A O 1
ATOM 684 N N . GLU A 1 83 ? -0.405 -22.879 -15.722 1.00 46.28 83 GLU A N 1
ATOM 685 C CA . GLU A 1 83 ? 0.562 -22.620 -16.776 1.00 46.28 83 GLU A CA 1
ATOM 686 C C . GLU A 1 83 ? 0.183 -21.313 -17.473 1.00 46.28 83 GLU A C 1
ATOM 688 O O . GLU A 1 83 ? -0.825 -21.248 -18.172 1.00 46.28 83 GLU A O 1
ATOM 693 N N . LEU A 1 84 ? 0.980 -20.281 -17.229 1.00 42.16 84 LEU A N 1
ATOM 694 C CA . LEU A 1 84 ? 1.676 -19.504 -18.249 1.00 42.16 84 LEU A CA 1
ATOM 695 C C . LEU A 1 84 ? 2.941 -18.985 -17.550 1.00 42.16 84 LEU A C 1
ATOM 697 O O . LEU A 1 84 ? 2.987 -17.851 -17.088 1.00 42.16 84 LEU A O 1
ATOM 701 N N . GLU A 1 85 ? 3.949 -19.852 -17.411 1.00 43.56 85 GLU A N 1
ATOM 702 C CA . GLU A 1 85 ? 5.332 -19.396 -17.242 1.00 43.56 85 GLU A CA 1
ATOM 703 C C . GLU A 1 85 ? 5.719 -18.663 -18.531 1.00 43.56 85 GLU A C 1
ATOM 705 O O . GLU A 1 85 ? 6.333 -19.229 -19.435 1.00 43.56 85 GLU A O 1
ATOM 710 N N . ASP A 1 86 ? 5.318 -17.399 -18.649 1.00 41.78 86 ASP A N 1
ATOM 711 C CA . ASP A 1 86 ? 6.016 -16.484 -19.532 1.00 41.78 86 ASP A CA 1
ATOM 712 C C . ASP A 1 86 ? 7.273 -16.058 -18.777 1.00 41.78 86 ASP A C 1
ATOM 714 O O . ASP A 1 86 ? 7.277 -15.144 -17.955 1.00 41.78 86 ASP A O 1
ATOM 718 N N . SER A 1 87 ? 8.361 -16.790 -19.009 1.00 51.56 87 SER A N 1
ATOM 719 C CA . SER A 1 87 ? 9.695 -16.513 -18.464 1.00 51.56 87 SER A CA 1
ATOM 720 C C . SER A 1 87 ? 10.312 -15.219 -19.047 1.00 51.56 87 SER A C 1
ATOM 722 O O . SER A 1 87 ? 11.528 -15.129 -19.227 1.00 51.56 87 SER A O 1
ATOM 724 N N . SER A 1 88 ? 9.481 -14.222 -19.360 1.00 61.66 88 SER A N 1
ATOM 725 C CA . SER A 1 88 ? 9.818 -12.919 -19.938 1.00 61.66 88 SER A CA 1
ATOM 726 C C . SER A 1 88 ? 9.259 -11.742 -19.140 1.00 61.66 88 SER A C 1
ATOM 728 O O . SER A 1 88 ? 9.222 -10.629 -19.660 1.00 61.66 88 SER A O 1
ATOM 730 N N . HIS A 1 89 ? 8.885 -11.937 -17.873 1.00 68.44 89 HIS A N 1
ATOM 731 C CA . HIS A 1 89 ? 8.615 -10.793 -17.009 1.00 68.44 89 HIS A CA 1
ATOM 732 C C . HIS A 1 89 ? 9.888 -9.963 -16.820 1.00 68.44 89 HIS A C 1
ATOM 734 O O . HIS A 1 89 ? 10.935 -10.449 -16.387 1.00 68.44 89 HIS A O 1
ATOM 740 N N . THR A 1 90 ? 9.804 -8.688 -17.177 1.00 83.38 90 THR A N 1
ATOM 741 C CA . THR A 1 90 ? 10.863 -7.718 -16.921 1.00 83.38 90 THR A CA 1
ATOM 742 C C . THR A 1 90 ? 11.068 -7.564 -15.407 1.00 83.38 90 THR A C 1
ATOM 744 O O . THR A 1 90 ? 10.113 -7.715 -14.641 1.00 83.38 90 THR A O 1
ATOM 747 N N . PRO A 1 91 ? 12.275 -7.198 -14.934 1.00 84.50 91 PRO A N 1
ATOM 748 C CA . PRO A 1 91 ? 12.516 -6.955 -13.507 1.00 84.50 91 PRO A CA 1
ATOM 749 C C . PRO A 1 91 ? 11.511 -5.976 -12.881 1.00 84.50 91 PRO A C 1
ATOM 751 O O . PRO A 1 91 ? 11.069 -6.158 -11.748 1.00 84.50 91 PRO A O 1
ATOM 754 N N . LYS A 1 92 ? 11.078 -4.982 -13.663 1.00 85.56 92 LYS A N 1
ATOM 755 C CA . LYS A 1 92 ? 10.039 -4.028 -13.285 1.00 85.56 92 LYS A CA 1
ATOM 756 C C . LYS A 1 92 ? 8.674 -4.691 -13.072 1.00 85.56 92 LYS A C 1
ATOM 758 O O . LYS A 1 92 ? 7.985 -4.331 -12.124 1.00 85.56 92 LYS A O 1
ATOM 763 N N . GLU A 1 93 ? 8.263 -5.611 -13.942 1.00 87.38 93 GLU A N 1
ATOM 764 C CA . GLU A 1 93 ? 6.982 -6.319 -13.805 1.00 87.38 93 GLU A CA 1
ATOM 765 C C . GLU A 1 93 ? 6.960 -7.167 -12.537 1.00 87.38 93 GLU A C 1
ATOM 767 O O . GLU A 1 93 ? 6.032 -7.049 -11.739 1.00 87.38 93 GLU A O 1
ATOM 772 N N . VAL A 1 94 ? 8.042 -7.908 -12.286 1.00 87.00 94 VAL A N 1
ATOM 773 C CA . VAL A 1 94 ? 8.216 -8.671 -11.043 1.00 87.00 94 VAL A CA 1
ATOM 774 C C . VAL A 1 94 ? 8.164 -7.743 -9.826 1.00 87.00 94 VAL A C 1
ATOM 776 O O . VAL A 1 94 ? 7.516 -8.049 -8.824 1.00 87.00 94 VAL A O 1
ATOM 779 N N . PHE A 1 95 ? 8.818 -6.582 -9.899 1.00 84.56 95 PHE A N 1
ATOM 780 C CA . PHE A 1 95 ? 8.793 -5.604 -8.816 1.00 84.56 95 PHE A CA 1
ATOM 781 C C . PHE A 1 95 ? 7.384 -5.037 -8.573 1.00 84.56 95 PHE A C 1
ATOM 783 O O . PHE A 1 95 ? 6.932 -4.985 -7.428 1.00 84.56 95 PHE A O 1
ATOM 790 N N . ALA A 1 96 ? 6.663 -4.668 -9.633 1.00 88.50 96 ALA A N 1
ATOM 791 C CA . ALA A 1 96 ? 5.298 -4.160 -9.552 1.00 88.50 96 ALA A CA 1
ATOM 792 C C . ALA A 1 96 ? 4.333 -5.194 -8.949 1.00 88.50 96 ALA A C 1
ATOM 794 O O . ALA A 1 96 ? 3.582 -4.859 -8.032 1.00 88.50 96 ALA A O 1
ATOM 795 N N . GLU A 1 97 ? 4.398 -6.454 -9.391 1.00 89.06 97 GLU A N 1
ATOM 796 C CA . GLU A 1 97 ? 3.584 -7.549 -8.850 1.00 89.06 97 GLU A CA 1
ATOM 797 C C . GLU A 1 97 ? 3.843 -7.744 -7.349 1.00 89.06 97 GLU A C 1
ATOM 799 O O . GLU A 1 97 ? 2.909 -7.805 -6.539 1.00 89.06 97 GLU A O 1
ATOM 804 N N . LYS A 1 98 ? 5.121 -7.780 -6.947 1.00 85.38 98 LYS A N 1
ATOM 805 C CA . LYS A 1 98 ? 5.514 -7.913 -5.537 1.00 85.38 98 LYS A CA 1
ATOM 806 C C . LYS A 1 98 ? 4.964 -6.770 -4.690 1.00 85.38 98 LYS A C 1
ATOM 808 O O . LYS A 1 98 ? 4.419 -7.017 -3.609 1.00 85.38 98 LYS A O 1
ATOM 813 N N . VAL A 1 99 ? 5.069 -5.531 -5.171 1.00 86.75 99 VAL A N 1
ATOM 814 C CA . VAL A 1 99 ? 4.556 -4.351 -4.463 1.00 86.75 99 VAL A CA 1
ATOM 815 C C . VAL A 1 99 ? 3.028 -4.381 -4.378 1.00 86.75 99 VAL A C 1
ATOM 817 O O . VAL A 1 99 ? 2.490 -4.167 -3.291 1.00 86.75 99 VAL A O 1
ATOM 820 N N . ALA A 1 100 ? 2.322 -4.727 -5.457 1.00 89.81 100 ALA A N 1
ATOM 821 C CA . ALA A 1 100 ? 0.866 -4.874 -5.445 1.00 89.81 100 ALA A CA 1
ATOM 822 C C . ALA A 1 100 ? 0.417 -5.920 -4.415 1.00 89.81 100 ALA A C 1
ATOM 824 O O . ALA A 1 100 ? -0.416 -5.648 -3.545 1.00 89.81 100 ALA A O 1
ATOM 825 N N . ARG A 1 101 ? 1.039 -7.105 -4.437 1.00 86.38 101 ARG A N 1
ATOM 826 C CA . ARG A 1 101 ? 0.761 -8.181 -3.480 1.00 86.38 101 ARG A CA 1
ATOM 827 C C . ARG A 1 101 ? 1.020 -7.745 -2.037 1.00 86.38 101 ARG A C 1
ATOM 829 O O . ARG A 1 101 ? 0.236 -8.079 -1.146 1.00 86.38 101 ARG A O 1
ATOM 836 N N . ASN A 1 102 ? 2.102 -7.002 -1.799 1.00 85.25 102 ASN A N 1
ATOM 837 C CA . ASN A 1 102 ? 2.446 -6.481 -0.478 1.00 85.25 102 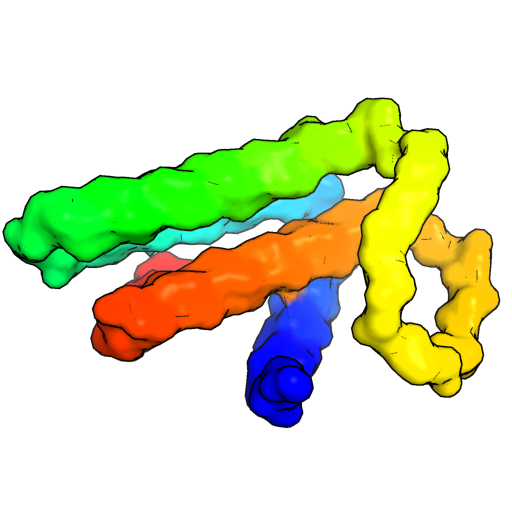ASN A CA 1
ATOM 838 C C . ASN A 1 102 ? 1.370 -5.522 0.050 1.00 85.25 102 ASN A C 1
ATOM 840 O O . ASN A 1 102 ? 0.873 -5.703 1.164 1.00 85.25 102 ASN A O 1
ATOM 844 N N . LYS A 1 103 ? 0.945 -4.563 -0.776 1.00 88.62 103 LYS A N 1
ATOM 845 C CA . LYS A 1 103 ? -0.105 -3.599 -0.430 1.00 88.62 103 LYS A CA 1
ATOM 846 C C . LYS A 1 103 ? -1.430 -4.273 -0.113 1.00 88.62 103 LYS A C 1
ATOM 848 O O . LYS A 1 103 ? -2.023 -3.993 0.927 1.00 88.62 103 LYS A O 1
ATOM 853 N N . CYS A 1 104 ? -1.855 -5.229 -0.938 1.00 87.31 104 CYS A N 1
ATOM 854 C CA . CYS A 1 104 ? -3.073 -5.994 -0.678 1.00 87.31 104 CYS A CA 1
ATOM 855 C C . CYS A 1 104 ? -2.988 -6.795 0.629 1.00 87.31 104 CYS A C 1
ATOM 857 O O . CYS A 1 104 ? -3.971 -6.890 1.364 1.00 87.31 104 CYS A O 1
ATOM 859 N N . LEU A 1 105 ? -1.819 -7.358 0.958 1.00 83.56 105 LEU A N 1
ATOM 860 C CA . LEU A 1 105 ? -1.616 -8.058 2.228 1.00 83.56 105 LEU A CA 1
ATOM 861 C C . LEU A 1 105 ? -1.716 -7.106 3.428 1.00 83.56 105 LEU A C 1
ATOM 863 O O . LEU A 1 105 ? -2.299 -7.475 4.452 1.00 83.56 105 LEU A O 1
ATOM 867 N N . ILE A 1 106 ? -1.170 -5.894 3.302 1.00 84.69 106 ILE A N 1
ATOM 868 C CA . ILE A 1 106 ? -1.276 -4.842 4.316 1.00 84.69 106 ILE A CA 1
ATOM 869 C C . ILE A 1 106 ? -2.741 -4.448 4.518 1.00 84.69 106 ILE A C 1
ATOM 871 O O . ILE A 1 106 ? -3.221 -4.508 5.649 1.00 84.69 106 ILE A O 1
ATOM 875 N N . LEU A 1 107 ? -3.470 -4.131 3.446 1.00 86.94 107 LEU A N 1
ATOM 876 C CA . LEU A 1 107 ? -4.886 -3.759 3.522 1.00 86.94 107 LEU A CA 1
ATOM 877 C C . LEU A 1 107 ? -5.736 -4.870 4.145 1.00 86.94 107 LEU A C 1
ATOM 879 O O . LEU A 1 107 ? -6.479 -4.612 5.090 1.00 86.94 107 LEU A O 1
ATOM 883 N N . ARG A 1 108 ? -5.543 -6.130 3.726 1.00 84.44 108 ARG A N 1
ATOM 884 C CA . ARG A 1 108 ? -6.217 -7.283 4.347 1.00 84.44 108 ARG A CA 1
ATOM 885 C C . ARG A 1 108 ? -5.912 -7.373 5.840 1.00 84.44 108 ARG A C 1
ATOM 887 O O . ARG A 1 108 ? -6.814 -7.566 6.644 1.00 84.44 108 ARG A O 1
ATOM 894 N N . THR A 1 109 ? -4.648 -7.214 6.218 1.00 82.31 109 THR A N 1
ATOM 895 C CA . THR A 1 109 ? -4.233 -7.266 7.623 1.00 82.31 109 THR A CA 1
ATOM 896 C C . THR A 1 109 ? -4.891 -6.163 8.451 1.00 82.31 109 THR A C 1
ATOM 898 O O . THR A 1 109 ? -5.325 -6.409 9.577 1.00 82.31 109 THR A O 1
ATOM 901 N N . ILE A 1 110 ? -4.965 -4.953 7.898 1.00 83.75 110 ILE A N 1
ATOM 902 C CA . ILE A 1 110 ? -5.618 -3.811 8.532 1.00 83.75 110 ILE A CA 1
ATOM 903 C C . ILE A 1 110 ? -7.112 -4.091 8.689 1.00 83.75 110 ILE A C 1
ATOM 905 O O . ILE A 1 110 ? -7.626 -3.958 9.798 1.00 83.75 110 ILE A O 1
ATOM 909 N N . ARG A 1 111 ? -7.776 -4.570 7.632 1.00 85.12 111 ARG A N 1
ATOM 910 C CA . ARG A 1 111 ? -9.189 -4.968 7.626 1.00 85.12 111 ARG A CA 1
ATOM 911 C C . ARG A 1 111 ? -9.497 -6.040 8.675 1.00 85.12 111 ARG A C 1
ATOM 913 O O . ARG A 1 111 ? -10.482 -5.916 9.400 1.00 85.12 111 ARG A O 1
ATOM 920 N N . ASP A 1 112 ? -8.650 -7.063 8.783 1.00 82.50 112 ASP A N 1
ATOM 921 C CA . ASP A 1 112 ? -8.801 -8.155 9.754 1.00 82.50 112 ASP A CA 1
ATOM 922 C C . ASP A 1 112 ? -8.686 -7.656 11.204 1.00 82.50 112 ASP A C 1
ATOM 924 O O . ASP A 1 112 ? -9.335 -8.189 12.105 1.00 82.50 112 ASP A O 1
ATOM 928 N N . CYS A 1 113 ? -7.870 -6.625 11.444 1.00 78.19 113 CYS A N 1
ATOM 929 C CA . CYS A 1 113 ? -7.741 -5.997 12.756 1.00 78.19 113 CYS A CA 1
ATOM 930 C C . CYS A 1 113 ? -8.873 -4.999 13.043 1.00 78.19 113 CYS A C 1
ATOM 932 O O . CYS A 1 113 ? -9.421 -5.008 14.145 1.00 78.19 113 CYS A O 1
ATOM 934 N N . ASN A 1 114 ? -9.198 -4.125 12.089 1.00 78.94 114 ASN A N 1
ATOM 935 C CA . ASN A 1 114 ? -10.270 -3.140 12.171 1.00 78.94 114 ASN A CA 1
ATOM 936 C C . ASN A 1 114 ? -10.801 -2.811 10.756 1.00 78.94 114 ASN A C 1
ATOM 938 O O . ASN A 1 114 ? -10.153 -2.065 10.016 1.00 78.94 114 ASN A O 1
ATOM 942 N N . PRO A 1 115 ? -12.000 -3.298 10.387 1.00 82.06 115 PRO A N 1
ATOM 943 C CA . PRO A 1 115 ? -12.530 -3.155 9.032 1.00 82.06 115 PRO A CA 1
ATOM 944 C C . PRO A 1 115 ? -12.839 -1.705 8.639 1.00 82.06 115 PRO A C 1
ATOM 946 O O . PRO A 1 115 ? -12.879 -1.409 7.454 1.00 82.06 115 PRO A O 1
ATOM 949 N N . GLY A 1 116 ? -13.022 -0.790 9.598 1.00 83.50 116 GLY A N 1
ATOM 950 C CA . GLY A 1 116 ? -13.288 0.621 9.298 1.00 83.50 116 GLY A CA 1
ATOM 951 C C . GLY A 1 116 ? -12.052 1.425 8.881 1.00 83.50 116 GLY A C 1
ATOM 952 O O . GLY A 1 116 ? -12.199 2.539 8.391 1.00 83.50 116 GLY A O 1
ATOM 953 N N . LEU A 1 117 ? -10.839 0.895 9.085 1.00 83.81 117 LEU A N 1
ATOM 954 C CA . LEU A 1 117 ? -9.601 1.598 8.729 1.00 83.81 117 LEU A CA 1
ATOM 955 C C . LEU A 1 117 ? -9.297 1.535 7.236 1.00 83.81 117 LEU A C 1
ATOM 957 O O . LEU A 1 117 ? -8.690 2.458 6.709 1.00 83.81 117 LEU A O 1
ATOM 961 N N . GLU A 1 118 ? -9.709 0.468 6.559 1.00 82.00 118 GLU A N 1
ATOM 962 C CA . GLU A 1 118 ? -9.458 0.310 5.128 1.00 82.00 118 GLU A CA 1
ATOM 963 C C . GLU A 1 118 ? -10.158 1.399 4.308 1.00 82.00 118 GLU A C 1
ATOM 965 O O . GLU A 1 118 ? -9.504 2.088 3.532 1.00 82.00 118 GLU A O 1
ATOM 970 N N . ASP A 1 119 ? -11.440 1.656 4.587 1.00 83.44 119 ASP A N 1
ATOM 971 C CA . ASP A 1 119 ? -12.201 2.734 3.940 1.00 83.44 119 ASP A CA 1
ATOM 972 C C . ASP A 1 119 ? -11.564 4.121 4.161 1.00 83.44 119 ASP A C 1
ATOM 974 O O . ASP A 1 119 ? -11.695 5.022 3.329 1.00 83.44 119 ASP A O 1
ATOM 978 N N . LEU A 1 120 ? -10.898 4.326 5.304 1.00 85.12 120 LEU A N 1
ATOM 979 C CA . LEU A 1 120 ? -10.191 5.572 5.615 1.00 85.12 120 LEU A CA 1
ATOM 980 C C . LEU A 1 120 ? -8.865 5.674 4.854 1.00 85.12 120 LEU A C 1
ATOM 982 O O . LEU A 1 120 ? -8.529 6.754 4.371 1.00 85.12 120 LEU A O 1
ATOM 986 N N . ILE A 1 121 ? -8.141 4.561 4.715 1.00 85.50 121 ILE A N 1
ATOM 987 C CA . ILE A 1 121 ? -6.906 4.491 3.928 1.00 85.50 121 ILE A CA 1
ATOM 988 C C . ILE A 1 121 ? -7.201 4.769 2.457 1.00 85.50 121 ILE A C 1
ATOM 990 O O . ILE A 1 121 ? -6.502 5.579 1.855 1.00 85.50 121 ILE A O 1
ATOM 994 N N . ASP A 1 122 ? -8.252 4.173 1.894 1.00 83.38 122 ASP A N 1
ATOM 995 C CA . ASP A 1 122 ? -8.610 4.387 0.489 1.00 83.38 122 ASP A CA 1
ATOM 996 C C . ASP A 1 122 ? -8.954 5.854 0.199 1.00 83.38 122 ASP A C 1
ATOM 998 O O . ASP A 1 122 ? -8.526 6.402 -0.818 1.00 83.38 122 ASP A O 1
ATOM 1002 N N . ARG A 1 123 ? -9.648 6.532 1.125 1.00 83.69 123 ARG A N 1
ATOM 1003 C CA . ARG A 1 123 ? -9.950 7.972 1.015 1.00 83.69 123 ARG A CA 1
ATOM 1004 C C . ARG A 1 123 ? -8.714 8.865 1.089 1.00 83.69 123 ARG A C 1
ATOM 1006 O O . ARG A 1 123 ? -8.689 9.902 0.440 1.00 83.69 123 ARG A O 1
ATOM 1013 N N . GLU A 1 124 ? -7.714 8.499 1.888 1.00 82.50 124 GLU A N 1
ATOM 1014 C CA . GLU A 1 124 ? -6.466 9.267 2.003 1.00 82.50 124 GLU A CA 1
ATOM 1015 C C . GLU A 1 124 ? -5.486 8.965 0.854 1.00 82.50 124 GLU A C 1
ATOM 1017 O O . GLU A 1 124 ? -4.717 9.844 0.467 1.00 82.50 124 GLU A O 1
ATOM 1022 N N . ARG A 1 125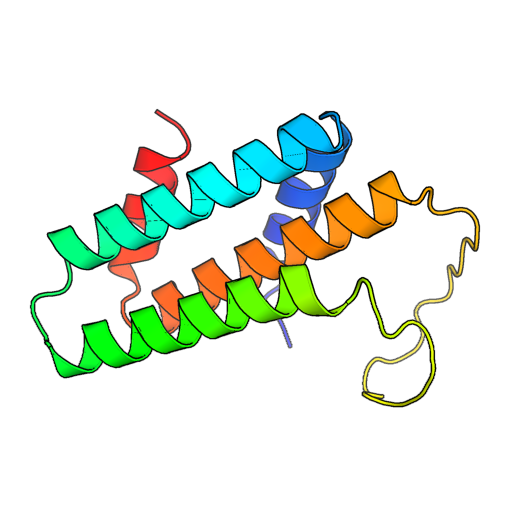 ? -5.511 7.749 0.279 1.00 77.19 125 ARG A N 1
ATOM 1023 C CA . ARG A 1 125 ? -4.692 7.381 -0.894 1.00 77.19 125 ARG A CA 1
ATOM 1024 C C . ARG A 1 125 ? -5.147 8.090 -2.170 1.00 77.19 125 ARG A C 1
ATOM 1026 O O . ARG A 1 125 ? -4.296 8.456 -2.980 1.00 77.19 125 ARG A O 1
ATOM 1033 N N . TYR A 1 126 ? -6.457 8.271 -2.349 1.00 75.31 126 TYR A N 1
ATOM 1034 C CA . TYR A 1 126 ? -7.061 8.821 -3.567 1.00 75.31 126 TYR A CA 1
ATOM 1035 C C . TYR A 1 126 ? -8.005 9.997 -3.241 1.00 75.31 126 TYR A C 1
ATOM 1037 O O . TYR A 1 126 ? -9.223 9.802 -3.200 1.00 75.31 126 TYR A O 1
ATOM 1045 N N . PRO A 1 127 ? -7.461 11.199 -2.972 1.00 56.44 127 PRO A N 1
ATOM 1046 C CA . PRO A 1 127 ? -8.262 12.394 -2.697 1.00 56.44 127 PRO A CA 1
ATOM 1047 C C . PRO A 1 127 ? -9.052 12.909 -3.911 1.00 56.44 127 PRO A C 1
ATOM 1049 O O . PRO A 1 127 ? -8.602 12.711 -5.065 1.00 56.44 127 PRO A O 1
#

Radius of gyration: 15.6 Å; chains: 1; bounding box: 32×38×42 Å

Foldseek 3Di:
DPDPVLVVQLVVQLVVQLVDDPVVLVVLLVVLLVLLLVLCVVPPPDPVLSVVLVVVSVVLVVQLVVVVPDPDDDDDDDDDDDDDPPVPQDPSSVNSSSSSVSSSSSLVVVCVSPVVSSVVSVVVSPD

Sequence (127 aa):
MPRTNERIDQLIEESYLLSLTEEEIRADLDRFVEVCDKVIQENVNDRKQMQELTQKLARARALSLIEDQHEDEKHLEIAEPFELEDSSHTPKEVFAEKVARNKCLILRTIRDCNPGLEDLIDRERYP

pLDDT: mean 74.3, std 17.67, range [34.03, 93.88]